Protein AF-A0A6P8NVH5-F1 (afdb_monomer)

Organism: NCBI:txid103933

Secondary structure (DSSP, 8-state):
--GGGSS--S--PPPSS----------------GGGGGG-TT----S--------SSS---------S--HHHHHHHHHHHHHHHHHHHHHHHHHHHHHHHHHHHHHHS----------------------TTS------------

Structure (mmCIF, N/CA/C/O backbone):
data_AF-A0A6P8NVH5-F1
#
_entry.id   AF-A0A6P8NVH5-F1
#
loop_
_atom_site.group_PDB
_atom_site.id
_atom_site.type_symbol
_atom_site.label_atom_id
_atom_site.label_alt_id
_atom_site.label_comp_id
_atom_site.label_asym_id
_atom_site.label_entity_id
_atom_site.label_seq_id
_atom_site.pdbx_PDB_ins_code
_atom_site.Cartn_x
_atom_site.Cartn_y
_atom_site.Cartn_z
_atom_site.occupancy
_atom_site.B_iso_or_equiv
_atom_site.auth_seq_id
_atom_site.auth_comp_id
_atom_site.auth_asym_id
_atom_site.auth_atom_id
_atom_site.pdbx_PDB_model_num
ATOM 1 N N . MET A 1 1 ? 25.755 -37.475 -17.427 1.00 49.75 1 MET A N 1
ATOM 2 C CA . MET A 1 1 ? 24.887 -36.284 -17.330 1.00 49.75 1 MET A CA 1
ATOM 3 C C . MET A 1 1 ? 25.050 -35.513 -18.628 1.00 49.75 1 MET A C 1
ATOM 5 O O . MET A 1 1 ? 26.090 -34.905 -18.844 1.00 49.75 1 MET A O 1
ATOM 9 N N . ASP A 1 2 ? 24.098 -35.697 -19.538 1.00 48.78 2 ASP A N 1
ATOM 10 C CA . ASP A 1 2 ? 24.118 -35.182 -20.909 1.00 48.78 2 ASP A CA 1
ATOM 11 C C . ASP A 1 2 ? 23.729 -33.691 -20.927 1.00 48.78 2 ASP A C 1
ATOM 13 O O . ASP A 1 2 ? 22.686 -33.310 -20.395 1.00 48.78 2 ASP A O 1
ATOM 17 N N . LYS A 1 3 ? 24.595 -32.844 -21.499 1.00 62.12 3 LYS A N 1
ATOM 18 C CA . LYS A 1 3 ? 24.476 -31.371 -21.515 1.00 62.12 3 LYS A CA 1
ATOM 19 C C . LYS A 1 3 ? 23.389 -30.852 -22.465 1.00 62.12 3 LYS A C 1
ATOM 21 O O . LYS A 1 3 ? 23.142 -29.652 -22.495 1.00 62.12 3 LYS A O 1
ATOM 26 N N . THR A 1 4 ? 22.760 -31.721 -23.251 1.00 64.38 4 THR A N 1
ATOM 27 C CA . THR A 1 4 ? 21.780 -31.328 -24.277 1.00 64.38 4 THR A CA 1
ATOM 28 C C . THR A 1 4 ? 20.356 -31.137 -23.743 1.00 64.38 4 THR A C 1
ATOM 30 O O . THR A 1 4 ? 19.544 -30.494 -24.400 1.00 64.38 4 THR A O 1
ATOM 33 N N . ASN A 1 5 ? 20.057 -31.605 -22.525 1.00 58.84 5 ASN A N 1
ATOM 34 C CA . ASN A 1 5 ? 18.706 -31.576 -21.944 1.00 58.84 5 ASN A CA 1
ATOM 35 C C . ASN A 1 5 ? 18.484 -30.474 -20.887 1.00 58.84 5 ASN A C 1
ATOM 37 O O . ASN A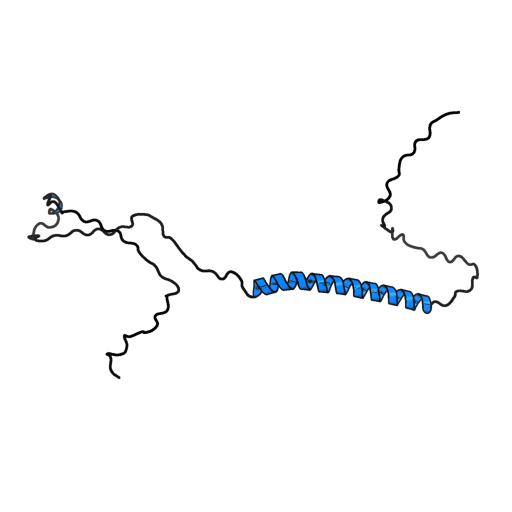 1 5 ? 17.448 -30.451 -20.230 1.00 58.84 5 ASN A O 1
ATOM 41 N N . THR A 1 6 ? 19.432 -29.549 -20.694 1.00 62.00 6 THR A N 1
ATOM 42 C CA . THR A 1 6 ? 19.354 -28.524 -19.631 1.00 62.00 6 THR A CA 1
ATOM 43 C C . THR A 1 6 ? 18.716 -27.198 -20.061 1.00 62.00 6 THR A C 1
ATOM 45 O O . THR A 1 6 ? 18.548 -26.318 -19.223 1.00 62.00 6 THR A O 1
ATOM 48 N N . LEU A 1 7 ? 18.356 -27.029 -21.340 1.00 68.25 7 LEU A N 1
ATOM 49 C CA . LEU A 1 7 ? 17.836 -25.764 -21.896 1.00 68.25 7 LEU A CA 1
ATOM 50 C C . LEU A 1 7 ? 16.321 -25.768 -22.168 1.00 68.25 7 LEU A C 1
ATOM 52 O O . LEU A 1 7 ? 15.783 -24.757 -22.615 1.00 68.25 7 LEU A O 1
ATOM 56 N N . TYR A 1 8 ? 15.618 -26.876 -21.912 1.00 75.50 8 TYR A N 1
ATOM 57 C CA . TYR A 1 8 ? 14.184 -26.979 -22.189 1.00 75.50 8 TYR A CA 1
ATOM 58 C C . TYR A 1 8 ? 13.358 -26.734 -20.921 1.00 75.50 8 TYR A C 1
ATOM 60 O O . TYR A 1 8 ? 13.108 -27.643 -20.131 1.00 75.50 8 TYR A O 1
ATOM 68 N N . CYS A 1 9 ? 12.943 -25.483 -20.716 1.00 78.31 9 CYS A N 1
ATOM 69 C CA . CYS A 1 9 ? 12.001 -25.122 -19.660 1.00 78.31 9 CYS A CA 1
ATOM 70 C C . CYS A 1 9 ? 10.573 -25.140 -20.222 1.00 78.31 9 CYS A C 1
ATOM 72 O O . CYS A 1 9 ? 10.220 -24.302 -21.048 1.00 78.31 9 CYS A O 1
ATOM 74 N N . HIS A 1 10 ? 9.753 -26.097 -19.781 1.00 80.25 10 HIS A N 1
ATOM 75 C CA . HIS A 1 10 ? 8.363 -26.225 -20.235 1.00 80.25 10 HIS A CA 1
ATOM 76 C C . HIS A 1 10 ? 7.456 -25.115 -19.671 1.00 80.25 10 HIS A C 1
ATOM 78 O O . HIS A 1 10 ? 6.519 -24.689 -20.338 1.00 80.25 10 HIS A O 1
ATOM 84 N N . ASN A 1 11 ? 7.744 -24.620 -18.460 1.00 84.88 11 ASN A N 1
ATOM 85 C CA . ASN A 1 11 ? 6.954 -23.589 -17.785 1.00 84.88 11 ASN A CA 1
ATOM 86 C C . ASN A 1 11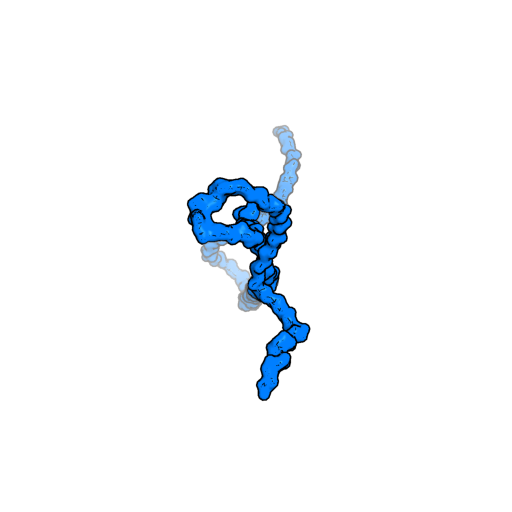 ? 7.857 -22.433 -17.342 1.00 84.88 11 ASN A C 1
ATOM 88 O O . ASN A 1 11 ? 8.345 -22.401 -16.212 1.00 84.88 11 ASN A O 1
ATOM 92 N N . CYS A 1 12 ? 8.060 -21.464 -18.231 1.00 83.94 12 CYS A N 1
ATOM 93 C CA . CYS A 1 12 ? 8.713 -20.210 -17.876 1.00 83.94 12 CYS A CA 1
ATOM 94 C C . CYS A 1 12 ? 7.722 -19.314 -17.123 1.00 83.94 12 CYS A C 1
ATOM 96 O O . CYS A 1 12 ? 6.737 -18.850 -17.697 1.00 83.94 12 CYS A O 1
ATOM 98 N N . TYR A 1 13 ? 7.982 -19.069 -15.840 1.00 87.38 13 TYR A N 1
ATOM 99 C CA . TYR A 1 13 ? 7.229 -18.086 -15.064 1.00 87.38 13 TYR A CA 1
ATOM 100 C C . TYR A 1 13 ? 7.711 -16.667 -15.413 1.00 87.38 13 TYR A C 1
ATOM 102 O O . TYR A 1 13 ? 8.909 -16.488 -15.654 1.00 87.38 13 TYR A O 1
ATOM 110 N N . PRO A 1 14 ? 6.826 -15.655 -15.463 1.00 86.62 14 PRO A N 1
ATOM 111 C CA . PRO A 1 14 ? 7.248 -14.283 -15.708 1.00 86.62 14 PRO A CA 1
ATOM 112 C C . PRO A 1 14 ? 8.152 -13.767 -14.585 1.00 86.62 14 PRO A C 1
ATOM 114 O O . PRO A 1 14 ? 7.970 -14.087 -13.409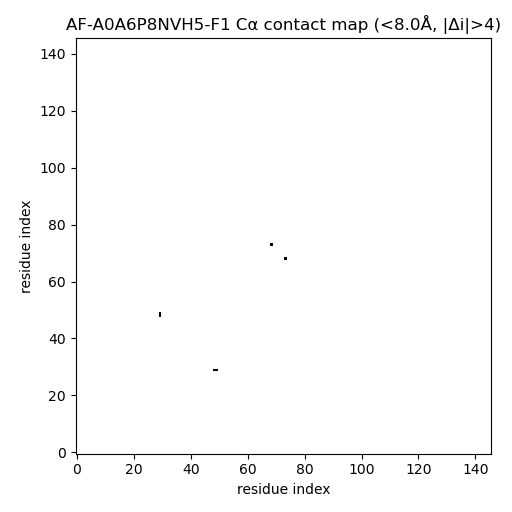 1.00 86.62 14 PRO A O 1
ATOM 117 N N . GLU A 1 15 ? 9.113 -12.928 -14.958 1.00 87.44 15 GLU A N 1
ATOM 118 C CA . GLU A 1 15 ? 9.986 -12.247 -14.009 1.00 87.44 15 GLU A CA 1
ATOM 119 C C . GLU A 1 15 ? 9.215 -11.157 -13.244 1.00 87.44 15 GLU A C 1
ATOM 121 O O . GLU A 1 15 ? 8.426 -10.411 -13.826 1.00 87.44 15 GLU A O 1
ATOM 126 N N . CYS A 1 16 ? 9.455 -11.035 -11.935 1.00 88.56 16 CYS A N 1
ATOM 127 C CA . CYS A 1 16 ? 8.790 -10.035 -11.087 1.00 88.56 16 CYS A CA 1
ATOM 128 C C . CYS A 1 16 ? 9.188 -8.587 -11.423 1.00 88.56 16 CYS A C 1
ATOM 130 O O . CYS A 1 16 ? 8.457 -7.652 -11.103 1.00 88.56 16 CYS A O 1
ATOM 132 N N . SER A 1 17 ? 10.359 -8.390 -12.031 1.00 91.75 17 SER A N 1
ATOM 133 C CA . SER A 1 17 ? 10.869 -7.085 -12.439 1.00 91.75 17 SER A CA 1
ATOM 134 C C . SER A 1 17 ? 11.443 -7.200 -13.839 1.00 91.75 17 SER A C 1
ATOM 136 O O . SER A 1 17 ? 12.516 -7.758 -14.018 1.00 91.75 17 SER A O 1
ATOM 138 N N . HIS A 1 18 ? 10.749 -6.636 -14.822 1.00 91.25 18 HIS A N 1
ATOM 139 C CA . HIS A 1 18 ? 11.178 -6.674 -16.214 1.00 91.25 18 HIS A CA 1
ATOM 140 C C . HIS A 1 18 ? 11.151 -5.272 -16.829 1.00 91.25 18 HIS A C 1
ATOM 142 O O . HIS A 1 18 ? 10.171 -4.536 -16.687 1.00 91.25 18 HIS A O 1
ATOM 148 N N . VAL A 1 19 ? 12.215 -4.913 -17.552 1.00 90.69 19 VAL A N 1
ATOM 149 C CA . VAL A 1 19 ? 12.319 -3.645 -18.284 1.00 90.69 19 VAL A CA 1
ATOM 150 C C . VAL A 1 19 ? 12.206 -3.931 -19.776 1.00 90.69 19 VAL A C 1
ATOM 152 O O . VAL A 1 19 ? 13.062 -4.586 -20.361 1.00 90.69 19 VAL A O 1
ATOM 155 N N . LYS A 1 20 ? 11.140 -3.428 -20.408 1.00 90.38 20 LYS A N 1
ATOM 156 C CA . LYS A 1 20 ? 10.906 -3.591 -21.847 1.00 90.38 20 LYS A CA 1
ATOM 157 C C . LYS A 1 20 ? 11.208 -2.293 -22.590 1.00 90.38 20 LYS A C 1
ATOM 159 O O . LYS A 1 20 ? 10.548 -1.282 -22.359 1.00 90.38 20 LYS A O 1
ATOM 164 N N . TYR A 1 21 ? 12.135 -2.351 -23.541 1.00 90.00 21 TYR A N 1
ATOM 165 C CA . TYR A 1 21 ? 12.411 -1.247 -24.458 1.00 90.00 21 TYR A CA 1
ATOM 166 C C . TYR A 1 21 ? 11.580 -1.409 -25.733 1.00 90.00 21 TYR A C 1
ATOM 168 O O . TYR A 1 21 ? 11.691 -2.411 -26.435 1.00 90.00 21 TYR A O 1
ATOM 176 N N . ASN A 1 22 ? 10.737 -0.423 -26.044 1.00 88.94 22 ASN A N 1
ATOM 177 C CA . ASN A 1 22 ? 10.055 -0.362 -27.336 1.00 88.94 22 ASN A CA 1
ATOM 178 C C . ASN A 1 22 ? 10.926 0.438 -28.307 1.00 88.94 22 ASN A C 1
ATOM 180 O O . ASN A 1 22 ? 11.003 1.662 -28.206 1.00 88.94 22 ASN A O 1
ATOM 184 N N . ALA A 1 23 ? 11.592 -0.257 -29.226 1.00 90.25 23 ALA A N 1
ATOM 185 C CA . ALA A 1 23 ? 12.423 0.370 -30.243 1.00 90.25 23 ALA A CA 1
ATOM 186 C C . ALA A 1 23 ? 11.588 0.748 -31.475 1.00 90.25 23 ALA A C 1
ATOM 188 O O . ALA A 1 23 ? 10.749 -0.026 -31.935 1.00 90.25 23 ALA A O 1
ATOM 189 N N . LYS A 1 24 ? 11.846 1.936 -32.028 1.00 91.19 24 LYS A N 1
ATOM 190 C CA . LYS A 1 24 ? 11.399 2.332 -33.367 1.00 91.19 24 LYS A CA 1
ATOM 191 C C . LYS A 1 24 ? 12.641 2.508 -34.225 1.00 91.19 24 LYS A C 1
ATOM 193 O O . LYS A 1 24 ? 13.579 3.175 -33.802 1.00 91.19 24 LYS A O 1
ATOM 198 N N . MET A 1 25 ? 12.641 1.896 -35.401 1.00 91.06 25 MET A N 1
ATOM 199 C CA . MET A 1 25 ? 13.761 1.939 -36.335 1.00 91.06 25 MET A CA 1
ATOM 200 C C . MET A 1 25 ? 13.372 2.740 -37.571 1.00 91.06 25 MET A C 1
ATOM 202 O O . MET A 1 25 ? 12.284 2.561 -38.117 1.00 91.06 25 MET A O 1
ATOM 206 N N . ALA A 1 26 ? 14.270 3.622 -37.992 1.00 88.88 26 ALA A N 1
ATOM 207 C CA . ALA A 1 26 ? 14.187 4.347 -39.246 1.00 88.88 26 ALA A CA 1
ATOM 208 C C . ALA A 1 26 ? 15.500 4.127 -39.996 1.00 88.88 26 ALA A C 1
ATOM 210 O O . ALA A 1 26 ? 16.570 4.152 -39.389 1.00 88.88 26 ALA A O 1
ATOM 211 N N . MET A 1 27 ? 15.404 3.883 -41.300 1.00 89.44 27 MET A N 1
ATOM 212 C CA . MET A 1 27 ? 16.557 3.640 -42.158 1.00 89.44 27 MET A CA 1
ATOM 213 C C . MET A 1 27 ? 16.546 4.657 -43.292 1.00 89.44 27 MET A C 1
ATOM 215 O O . MET A 1 27 ? 15.508 4.877 -43.917 1.00 89.44 27 MET A O 1
ATOM 219 N N . SER A 1 28 ? 17.696 5.262 -43.560 1.00 84.38 28 SER A N 1
ATOM 220 C CA . SER A 1 28 ? 17.898 6.168 -44.688 1.00 84.38 28 SER A CA 1
ATOM 221 C C . SER A 1 28 ? 19.167 5.787 -45.439 1.00 84.38 28 SER A C 1
ATOM 223 O O . SER A 1 28 ? 20.107 5.246 -44.854 1.00 84.38 28 SER A O 1
ATOM 225 N N . GLY A 1 29 ? 19.189 6.063 -46.744 1.00 80.81 29 GLY A N 1
ATOM 226 C CA . GLY A 1 29 ? 20.402 5.929 -47.544 1.00 80.81 29 GLY A CA 1
ATOM 227 C C . GLY A 1 29 ? 21.459 6.905 -47.039 1.00 80.81 29 GLY A C 1
ATOM 228 O O . GLY A 1 29 ? 21.160 8.077 -46.814 1.00 80.81 29 GLY A O 1
ATOM 229 N N . LEU A 1 30 ? 22.676 6.416 -46.819 1.00 71.81 30 LEU A N 1
ATOM 230 C CA . LEU A 1 30 ? 23.786 7.257 -46.396 1.00 71.81 30 LEU A CA 1
ATOM 231 C C . LEU A 1 30 ? 24.380 7.925 -47.640 1.00 71.81 30 LEU A C 1
ATOM 233 O O . LEU A 1 30 ? 25.039 7.271 -48.448 1.00 71.81 30 LEU A O 1
ATOM 237 N N . GLU A 1 31 ? 24.103 9.213 -47.822 1.00 68.50 31 GLU A N 1
ATOM 238 C CA . GLU A 1 31 ? 24.713 9.996 -48.893 1.00 68.50 31 GLU A CA 1
ATOM 239 C C . GLU A 1 31 ? 26.153 10.336 -48.493 1.00 68.50 31 GLU A C 1
ATOM 241 O O . GLU A 1 31 ? 26.406 10.929 -47.442 1.00 68.50 31 GLU A O 1
ATOM 246 N N . SER A 1 32 ? 27.112 9.889 -49.301 1.00 63.66 32 SER A N 1
ATOM 247 C CA . SER A 1 32 ? 28.542 10.026 -49.029 1.00 63.66 32 SER A CA 1
ATOM 248 C C . SER A 1 32 ? 29.010 11.465 -49.260 1.00 63.66 32 SER A C 1
ATOM 250 O O . SER A 1 32 ? 29.676 11.757 -50.250 1.00 63.66 32 SER A O 1
ATOM 252 N N . ASN A 1 33 ? 28.691 12.371 -48.339 1.00 59.47 33 ASN A N 1
ATOM 253 C CA . ASN A 1 33 ? 29.281 13.704 -48.323 1.00 59.47 33 ASN A CA 1
ATOM 254 C C . ASN A 1 33 ? 30.701 13.609 -47.743 1.00 59.47 33 ASN A C 1
ATOM 256 O O . ASN A 1 33 ? 30.892 13.249 -46.581 1.00 59.47 33 ASN A O 1
ATOM 260 N N . GLN A 1 34 ? 31.701 13.916 -48.577 1.00 55.06 34 GLN A N 1
ATOM 261 C CA . GLN A 1 34 ? 33.149 13.749 -48.349 1.00 55.06 34 GLN A CA 1
ATOM 262 C C . GLN A 1 34 ? 33.715 14.412 -47.075 1.00 55.06 34 GLN A C 1
ATOM 264 O O . GLN A 1 34 ? 34.877 14.199 -46.746 1.00 55.06 34 GLN A O 1
ATOM 269 N N . HIS A 1 35 ? 32.919 15.178 -46.328 1.00 55.09 35 HIS A N 1
ATOM 270 C CA . HIS A 1 35 ? 33.361 15.940 -45.158 1.00 55.09 35 HIS A CA 1
ATOM 271 C C . HIS A 1 35 ? 33.437 15.136 -43.848 1.00 55.09 35 HIS A C 1
ATOM 273 O O . HIS A 1 35 ? 33.983 15.634 -42.871 1.00 55.09 35 HIS A O 1
ATOM 279 N N . VAL A 1 36 ? 32.923 13.900 -43.795 1.00 55.97 36 VAL A N 1
ATOM 280 C CA . VAL A 1 36 ? 33.027 13.041 -42.590 1.00 55.97 36 VAL A CA 1
ATOM 281 C C . VAL A 1 36 ? 34.336 12.227 -42.577 1.00 55.97 36 VAL A C 1
ATOM 283 O O . VAL A 1 36 ? 34.758 11.729 -41.537 1.00 55.97 36 VAL A O 1
ATOM 286 N N . ALA A 1 37 ? 35.017 12.123 -43.724 1.00 54.66 37 ALA A N 1
ATOM 287 C CA . ALA A 1 37 ? 36.202 11.283 -43.915 1.00 54.66 37 ALA A CA 1
ATOM 288 C C . ALA A 1 37 ? 37.539 11.949 -43.527 1.00 54.66 37 ALA A C 1
ATOM 290 O O . ALA A 1 37 ? 38.568 11.281 -43.536 1.00 54.66 37 ALA A O 1
ATOM 291 N N . GLU A 1 38 ? 37.556 13.232 -43.146 1.00 55.25 38 GLU A N 1
ATOM 292 C CA . GLU A 1 38 ? 38.800 13.933 -42.768 1.00 55.25 38 GLU A CA 1
ATOM 293 C C . GLU A 1 38 ? 39.424 13.410 -41.457 1.00 55.25 38 GLU A C 1
ATOM 295 O O . GLU A 1 38 ? 40.592 13.660 -41.178 1.00 55.25 38 GLU A O 1
ATOM 300 N N . VAL A 1 39 ? 38.668 12.639 -40.663 1.00 57.41 39 VAL A N 1
ATOM 301 C CA . VAL A 1 39 ? 39.133 12.030 -39.403 1.00 57.41 39 VAL A CA 1
ATOM 302 C C . VAL A 1 39 ? 39.837 10.677 -39.620 1.00 57.41 39 VAL A C 1
ATOM 304 O O . VAL A 1 39 ? 40.576 10.231 -38.745 1.00 57.41 39 VAL A O 1
ATOM 307 N N . LEU A 1 40 ? 39.660 10.024 -40.776 1.00 60.75 40 LEU A N 1
ATOM 308 C CA . LEU A 1 40 ? 40.270 8.723 -41.094 1.00 60.75 40 LEU A CA 1
ATOM 309 C C . LEU A 1 40 ? 40.959 8.779 -42.465 1.00 60.75 40 LEU A C 1
ATOM 311 O O . LEU A 1 40 ? 40.495 8.199 -43.440 1.00 60.75 40 LEU A O 1
ATOM 315 N N . THR A 1 41 ? 42.076 9.498 -42.539 1.00 58.12 41 THR A N 1
ATOM 316 C CA . THR A 1 41 ? 42.795 9.817 -43.784 1.00 58.12 41 THR A CA 1
ATOM 317 C C . THR A 1 41 ? 43.514 8.642 -44.464 1.00 58.12 41 THR A C 1
ATOM 319 O O . THR A 1 41 ? 44.084 8.850 -45.531 1.00 58.12 41 THR A O 1
ATOM 322 N N . ASP A 1 42 ? 43.476 7.422 -43.912 1.00 56.00 42 ASP A N 1
ATOM 323 C CA . ASP A 1 42 ? 44.277 6.283 -44.406 1.00 56.00 42 ASP A CA 1
ATOM 324 C C . ASP A 1 42 ? 43.516 4.939 -44.481 1.00 56.00 42 ASP A C 1
ATOM 326 O O . ASP A 1 42 ? 44.098 3.872 -44.303 1.00 56.00 42 ASP A O 1
ATOM 330 N N . VAL A 1 43 ? 42.193 4.948 -44.712 1.00 60.12 43 VAL A N 1
ATOM 331 C CA . VAL A 1 43 ? 41.418 3.700 -44.904 1.00 60.12 43 VAL A CA 1
ATOM 332 C C . VAL A 1 43 ? 40.381 3.839 -46.024 1.00 60.12 43 VAL A C 1
ATOM 334 O O . VAL A 1 43 ? 39.527 4.723 -45.995 1.00 60.12 43 VAL A O 1
ATOM 337 N N . GLU A 1 44 ? 40.409 2.926 -47.002 1.00 57.22 44 GLU A N 1
ATOM 338 C CA . GLU A 1 44 ? 39.398 2.826 -48.064 1.00 57.22 44 GLU A CA 1
ATOM 339 C C . GLU A 1 44 ? 38.080 2.268 -47.489 1.00 57.22 44 GLU A C 1
ATOM 341 O O . GLU A 1 44 ? 37.895 1.058 -47.349 1.00 57.22 44 GLU A O 1
ATOM 346 N N . ILE A 1 45 ? 37.148 3.151 -47.121 1.00 62.72 45 ILE A N 1
ATOM 347 C CA . ILE A 1 45 ? 35.870 2.746 -46.517 1.00 62.72 45 ILE A CA 1
ATOM 348 C C . ILE A 1 45 ? 34.865 2.344 -47.608 1.00 62.72 45 ILE A C 1
ATOM 350 O O . ILE A 1 45 ? 34.133 3.169 -48.153 1.00 62.72 45 ILE A O 1
ATOM 354 N N . LYS A 1 46 ? 34.805 1.043 -47.914 1.00 64.06 46 LYS A N 1
ATOM 355 C CA . LYS A 1 46 ? 33.740 0.407 -48.713 1.00 64.06 46 LYS A CA 1
ATOM 356 C C . LYS A 1 46 ? 32.742 -0.293 -47.777 1.00 64.06 46 LYS A C 1
ATOM 358 O O . LYS A 1 46 ? 33.157 -1.007 -46.872 1.00 64.06 46 LYS A O 1
ATOM 363 N N . ASN A 1 47 ? 31.435 -0.120 -48.018 1.00 68.31 47 ASN A N 1
ATOM 364 C CA . ASN A 1 47 ? 30.312 -0.671 -47.227 1.00 68.31 47 ASN A CA 1
ATOM 365 C C . ASN A 1 47 ? 30.142 -0.089 -45.805 1.00 68.31 47 ASN A C 1
ATOM 367 O O . ASN A 1 47 ? 30.133 -0.822 -44.818 1.00 68.31 47 ASN A O 1
ATOM 371 N N . GLN A 1 48 ? 29.968 1.230 -45.696 1.00 71.38 48 GLN A N 1
ATOM 372 C CA . GLN A 1 48 ? 29.660 1.889 -44.419 1.00 71.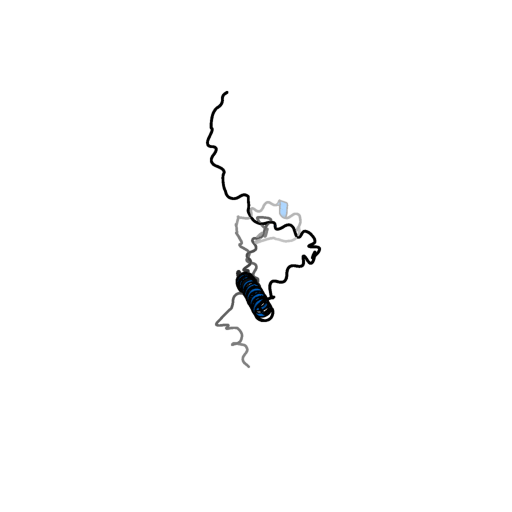38 48 GLN A CA 1
ATOM 373 C C . GLN A 1 48 ? 28.167 1.833 -44.060 1.00 71.38 48 GLN A C 1
ATOM 375 O O . GLN A 1 48 ? 27.299 2.048 -44.906 1.00 71.38 48 GLN A O 1
ATOM 380 N N . SER A 1 49 ? 27.874 1.613 -42.777 1.00 77.12 49 SER A N 1
ATOM 381 C CA . SER A 1 49 ? 26.537 1.751 -42.191 1.00 77.12 49 SER A CA 1
ATOM 382 C C . SER A 1 49 ? 26.634 2.525 -40.881 1.00 77.12 49 SER A C 1
ATOM 384 O O . SER A 1 49 ? 27.435 2.165 -40.018 1.00 77.12 49 SER A O 1
ATOM 386 N N . LEU A 1 50 ? 25.809 3.557 -40.716 1.00 80.25 50 LEU A N 1
ATOM 387 C CA . LEU A 1 50 ? 25.742 4.348 -39.491 1.00 80.25 50 LEU A CA 1
ATOM 388 C C . LEU A 1 50 ? 24.502 3.948 -38.686 1.00 80.25 50 LEU A C 1
ATOM 390 O O . LEU A 1 50 ? 23.385 3.994 -39.198 1.00 80.25 50 LEU A O 1
ATOM 394 N N . LEU A 1 51 ? 24.708 3.558 -37.425 1.00 88.12 51 LEU A N 1
ATOM 395 C CA . LEU A 1 51 ? 23.645 3.219 -36.481 1.00 88.12 51 LEU A CA 1
ATOM 396 C C . LEU A 1 51 ? 23.694 4.180 -35.293 1.00 88.12 51 LEU A C 1
ATOM 398 O O . LEU A 1 51 ? 24.646 4.161 -34.516 1.00 88.12 51 LEU A O 1
ATOM 402 N N . THR A 1 52 ? 22.635 4.966 -35.122 1.00 87.56 52 THR A N 1
ATOM 403 C CA . THR A 1 52 ? 22.480 5.863 -33.971 1.00 87.56 52 THR A CA 1
ATOM 404 C C . THR A 1 52 ? 21.362 5.351 -33.074 1.00 87.56 52 THR A C 1
ATOM 406 O O . THR A 1 52 ? 20.204 5.305 -33.483 1.00 87.56 52 THR A O 1
ATOM 409 N N . ILE A 1 53 ? 21.701 4.985 -31.836 1.00 91.38 53 ILE A N 1
ATOM 410 C CA . ILE A 1 53 ? 20.740 4.552 -30.816 1.00 91.38 53 ILE A CA 1
ATOM 411 C C . ILE A 1 53 ? 20.557 5.701 -29.828 1.00 91.38 53 ILE A C 1
ATOM 413 O O . ILE A 1 53 ? 21.516 6.132 -29.192 1.00 91.38 53 ILE A O 1
ATOM 417 N N . TYR A 1 54 ? 19.328 6.193 -29.691 1.00 90.75 54 TYR A N 1
ATOM 418 C CA . TYR A 1 54 ? 19.001 7.266 -28.757 1.00 90.75 54 TYR A CA 1
ATOM 419 C C . TYR A 1 54 ? 17.607 7.076 -28.153 1.00 90.75 54 TYR A C 1
ATOM 421 O O . TYR A 1 54 ? 16.740 6.409 -28.723 1.00 90.75 54 TYR A O 1
ATOM 429 N N . PHE A 1 55 ? 17.377 7.676 -26.985 1.00 91.25 55 PHE A N 1
ATOM 430 C CA . PHE A 1 55 ? 16.054 7.713 -26.368 1.00 91.25 55 PHE A CA 1
ATOM 431 C C . PHE A 1 55 ? 15.247 8.870 -26.954 1.00 91.25 55 PHE A C 1
ATOM 433 O O . PHE A 1 55 ? 15.646 10.025 -26.845 1.00 91.25 55 PHE A O 1
ATOM 440 N N . ASN A 1 56 ? 14.098 8.567 -27.562 1.0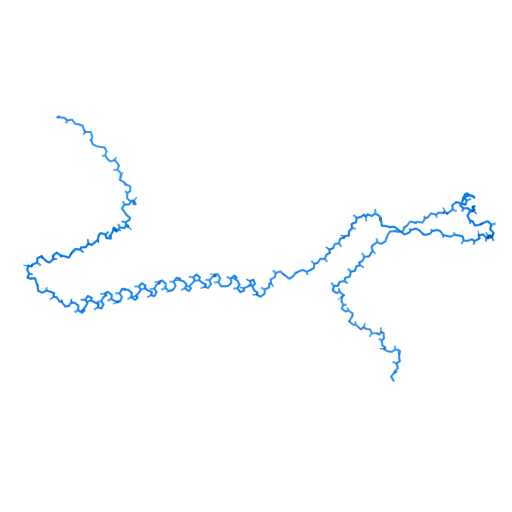0 87.00 56 ASN A N 1
ATOM 441 C CA . ASN A 1 56 ? 13.246 9.591 -28.172 1.00 87.00 56 ASN A CA 1
ATOM 442 C C . ASN A 1 56 ? 12.632 10.554 -27.142 1.00 87.00 56 ASN A C 1
ATOM 444 O O . ASN A 1 56 ? 12.375 11.705 -27.464 1.00 87.00 56 ASN A O 1
ATOM 448 N N . ASN A 1 57 ? 12.355 10.075 -25.926 1.00 85.88 57 ASN A N 1
ATOM 449 C CA . ASN A 1 57 ? 11.762 10.870 -24.855 1.00 85.88 57 ASN A CA 1
ATOM 450 C C . ASN A 1 57 ? 12.463 10.590 -23.526 1.00 85.88 57 ASN A C 1
ATOM 452 O O . ASN A 1 57 ? 12.814 9.448 -23.225 1.00 85.88 57 ASN A O 1
ATOM 456 N N . PHE A 1 58 ? 12.589 11.634 -22.709 1.00 80.69 58 PHE A N 1
ATOM 457 C CA . PHE A 1 58 ? 13.081 11.543 -21.340 1.00 80.69 58 PHE A CA 1
ATOM 458 C C . PHE A 1 58 ? 11.922 11.153 -20.417 1.00 80.69 58 PHE A C 1
ATOM 460 O O . PHE A 1 58 ? 11.115 11.987 -20.019 1.00 80.69 58 PHE A O 1
ATOM 467 N N . GLY A 1 59 ? 11.797 9.861 -20.123 1.00 81.69 59 GLY A N 1
ATOM 468 C CA . GLY A 1 59 ? 10.763 9.338 -19.233 1.00 81.69 59 GLY A CA 1
ATOM 469 C C . GLY A 1 59 ? 10.534 7.845 -19.440 1.00 81.69 59 GLY A C 1
ATOM 470 O O . GLY A 1 59 ? 10.609 7.343 -20.558 1.00 81.69 59 GLY A O 1
ATOM 471 N N . THR A 1 60 ? 10.257 7.127 -18.354 1.00 85.88 60 THR A N 1
ATOM 472 C CA . THR A 1 60 ? 9.978 5.685 -18.373 1.00 85.88 60 THR A CA 1
ATOM 473 C C . THR A 1 60 ? 8.649 5.405 -17.688 1.00 85.88 60 THR A C 1
ATOM 475 O O . THR A 1 60 ? 8.360 5.952 -16.625 1.00 85.88 60 THR A O 1
ATOM 478 N N . ILE A 1 61 ? 7.840 4.535 -18.289 1.00 88.00 61 ILE A N 1
ATOM 479 C CA . ILE A 1 61 ? 6.585 4.074 -17.695 1.00 88.00 61 ILE A CA 1
ATOM 480 C C . ILE A 1 61 ? 6.927 2.947 -16.720 1.00 88.00 61 ILE A C 1
ATOM 482 O O . ILE A 1 61 ? 7.489 1.928 -17.120 1.00 88.00 61 ILE A O 1
ATOM 486 N N . LYS A 1 62 ? 6.585 3.120 -15.440 1.00 90.56 62 LYS A N 1
ATOM 487 C CA . LYS A 1 62 ? 6.751 2.091 -14.408 1.00 90.56 62 LYS A CA 1
ATOM 488 C C . LYS A 1 62 ? 5.388 1.518 -14.039 1.00 90.56 62 LYS A C 1
ATOM 490 O O . LYS A 1 62 ? 4.562 2.220 -13.466 1.00 90.56 62 LYS A O 1
ATOM 495 N N . LEU A 1 63 ? 5.177 0.241 -14.342 1.00 89.31 63 LEU A N 1
ATOM 496 C CA . LEU A 1 63 ? 4.003 -0.511 -13.905 1.00 89.31 63 LEU A CA 1
ATOM 497 C C . LEU A 1 63 ? 4.395 -1.352 -12.689 1.00 89.31 63 LEU A C 1
ATOM 499 O O . LEU A 1 63 ? 5.384 -2.081 -12.736 1.00 89.31 63 LEU A O 1
ATOM 503 N N . LYS A 1 64 ? 3.643 -1.226 -11.596 1.00 91.31 64 LYS A N 1
ATOM 504 C CA . LYS A 1 64 ? 3.840 -2.001 -10.369 1.00 91.31 64 LYS A CA 1
ATOM 505 C C . LYS A 1 64 ? 2.508 -2.618 -9.966 1.00 91.31 64 LYS A C 1
ATOM 507 O O . LYS A 1 64 ? 1.497 -1.923 -9.941 1.00 91.31 64 LYS A O 1
ATOM 512 N N . GLN A 1 65 ? 2.523 -3.910 -9.663 1.00 89.75 65 GLN A N 1
ATOM 513 C CA . GLN A 1 65 ? 1.374 -4.611 -9.109 1.00 89.75 65 GLN A CA 1
ATOM 514 C C . GLN A 1 65 ? 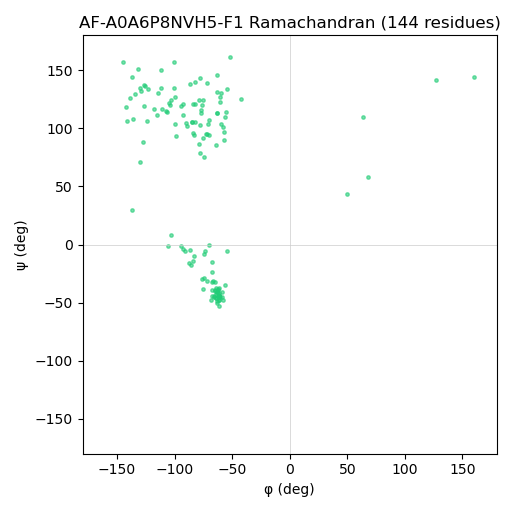1.506 -4.629 -7.588 1.00 89.75 65 GLN A C 1
ATOM 516 O O . GLN A 1 65 ? 2.482 -5.156 -7.054 1.00 89.75 65 GLN A O 1
ATOM 521 N N . ASP A 1 66 ? 0.535 -4.035 -6.904 1.00 88.62 66 ASP A N 1
ATOM 522 C CA . ASP A 1 66 ? 0.456 -4.021 -5.447 1.00 88.62 66 ASP A CA 1
ATOM 523 C C . ASP A 1 66 ? -0.742 -4.855 -4.969 1.00 88.62 66 ASP A C 1
ATOM 525 O O . ASP A 1 66 ? -1.746 -5.004 -5.667 1.00 88.62 66 ASP A O 1
ATOM 529 N N . VAL A 1 67 ? -0.609 -5.444 -3.779 1.00 90.88 67 VAL A N 1
ATOM 530 C CA . VAL A 1 67 ? -1.674 -6.225 -3.137 1.00 90.88 67 VAL A CA 1
ATOM 531 C C . VAL A 1 67 ? -2.717 -5.260 -2.573 1.00 90.88 67 VAL A C 1
ATOM 533 O O . VAL A 1 67 ? -2.355 -4.390 -1.786 1.00 90.88 67 VAL A O 1
ATOM 536 N N . ILE A 1 68 ? -3.983 -5.427 -2.974 1.00 87.62 68 ILE A N 1
ATOM 537 C CA . ILE A 1 68 ? -5.094 -4.518 -2.627 1.00 87.62 68 ILE A CA 1
ATOM 538 C C . ILE A 1 68 ? -5.557 -4.698 -1.177 1.00 87.62 68 ILE A C 1
ATOM 540 O O . ILE A 1 68 ? -5.875 -3.712 -0.530 1.00 87.62 68 ILE A O 1
ATOM 544 N N . TYR A 1 69 ? -5.590 -5.941 -0.685 1.00 88.75 69 TYR A N 1
ATOM 545 C CA . TYR A 1 69 ? -6.008 -6.265 0.678 1.00 88.75 69 TYR A CA 1
ATOM 546 C C . TYR A 1 69 ? -4.950 -7.097 1.373 1.00 88.75 69 TYR A C 1
ATOM 548 O O . TYR A 1 69 ? -4.625 -8.212 0.951 1.00 88.75 69 TYR A O 1
ATOM 556 N N . ARG A 1 70 ? -4.424 -6.565 2.466 1.00 91.81 70 ARG A N 1
ATOM 557 C CA . ARG A 1 70 ? -3.509 -7.284 3.344 1.00 91.81 70 ARG A CA 1
ATOM 558 C C . ARG A 1 70 ? -4.241 -7.795 4.572 1.00 91.81 70 ARG A C 1
ATOM 560 O O . ARG A 1 70 ? -5.269 -7.272 4.985 1.00 91.81 70 ARG A O 1
ATOM 567 N N . TRP A 1 71 ? -3.681 -8.828 5.192 1.00 93.94 71 TRP A N 1
ATOM 568 C CA . TRP A 1 71 ? -4.270 -9.452 6.378 1.00 93.94 71 TRP A CA 1
ATOM 569 C C . TRP A 1 71 ? -4.507 -8.446 7.516 1.00 93.94 71 TRP A C 1
ATOM 571 O O . TRP A 1 71 ? -5.507 -8.543 8.218 1.00 93.94 71 TRP A O 1
ATOM 581 N N . TYR A 1 72 ? -3.624 -7.455 7.669 1.00 93.06 72 TYR A N 1
ATOM 582 C CA . TYR A 1 72 ? -3.743 -6.445 8.719 1.00 93.06 72 TYR A CA 1
ATOM 583 C C 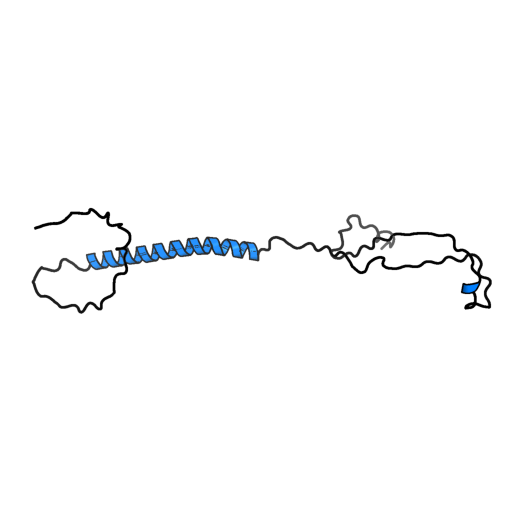. TYR A 1 72 ? -4.850 -5.420 8.433 1.00 93.06 72 TYR A C 1
ATOM 585 O O . TYR A 1 72 ? -5.435 -4.899 9.375 1.00 93.06 72 TYR A O 1
ATOM 593 N N . GLU A 1 73 ? -5.169 -5.150 7.162 1.00 93.81 73 GLU A N 1
ATOM 594 C CA . GLU A 1 73 ? -6.299 -4.287 6.784 1.00 93.81 73 GLU A CA 1
ATOM 595 C C . GLU A 1 73 ? -7.613 -4.967 7.164 1.00 93.81 73 GLU A C 1
ATOM 597 O O . GLU A 1 73 ? -8.451 -4.367 7.830 1.00 93.81 73 GLU A O 1
ATOM 602 N N . ILE A 1 74 ? -7.724 -6.265 6.870 1.00 94.88 74 ILE A N 1
ATOM 603 C CA . ILE A 1 74 ? -8.886 -7.082 7.239 1.00 94.88 74 ILE A CA 1
ATOM 604 C C . ILE A 1 74 ? -9.040 -7.148 8.766 1.00 94.88 74 ILE A C 1
ATOM 606 O O . ILE A 1 74 ? -10.138 -6.980 9.294 1.00 94.88 74 ILE A O 1
ATOM 610 N N . MET A 1 75 ? -7.940 -7.364 9.498 1.00 95.81 75 MET A N 1
ATOM 611 C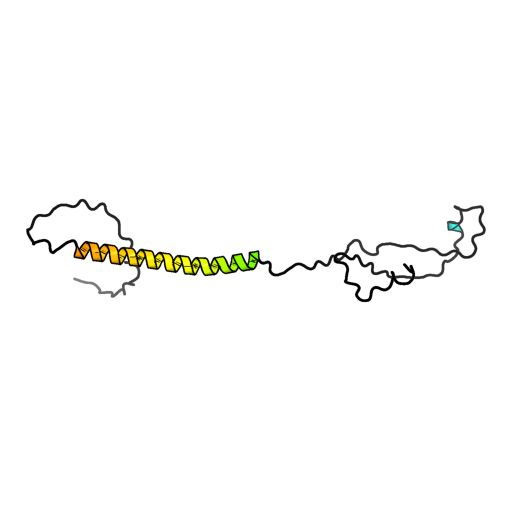 CA . MET A 1 75 ? -7.970 -7.367 10.965 1.00 95.81 75 MET A CA 1
ATOM 612 C C . MET A 1 75 ? -8.345 -5.997 11.538 1.00 95.81 75 MET A C 1
ATOM 614 O O . MET A 1 75 ? -9.085 -5.932 12.519 1.00 95.81 75 MET A O 1
ATOM 618 N N . GLY A 1 76 ? -7.873 -4.911 10.921 1.00 94.88 76 GLY A N 1
ATOM 619 C CA . GLY A 1 76 ? -8.214 -3.548 11.314 1.00 94.88 76 GLY A CA 1
ATOM 620 C C . GLY A 1 76 ? -9.711 -3.280 11.188 1.00 94.88 76 GLY A C 1
ATOM 621 O O . GLY A 1 76 ? -10.352 -2.909 12.172 1.00 94.88 76 GLY A O 1
ATOM 622 N N . GLU A 1 77 ? -10.290 -3.550 10.019 1.00 94.94 77 GLU A N 1
ATOM 623 C CA . GLU A 1 77 ? -11.725 -3.364 9.771 1.00 94.94 77 GLU A CA 1
ATOM 624 C C . GLU A 1 77 ? -12.591 -4.243 10.690 1.00 94.94 77 GLU A C 1
ATOM 626 O O . GLU A 1 77 ? -13.553 -3.759 11.294 1.00 94.94 77 GLU A O 1
ATOM 631 N N . ALA A 1 78 ? -12.211 -5.512 10.881 1.00 96.19 78 ALA A N 1
ATOM 632 C CA . ALA A 1 78 ? -12.914 -6.426 11.780 1.00 96.19 78 ALA A CA 1
ATOM 633 C C . ALA A 1 78 ? -12.870 -5.952 13.242 1.00 96.19 78 ALA A C 1
ATOM 635 O O . ALA A 1 78 ? -13.879 -6.008 13.946 1.00 96.19 78 ALA A O 1
ATOM 636 N N . SER A 1 79 ? -11.721 -5.447 13.703 1.00 95.62 79 SER A N 1
ATOM 637 C CA . SER A 1 79 ? -11.562 -4.953 15.075 1.00 95.62 79 SER A CA 1
ATOM 638 C C . SER A 1 79 ? -12.420 -3.722 15.370 1.00 95.62 79 SER A C 1
ATOM 640 O O . SER A 1 79 ? -12.927 -3.596 16.483 1.00 95.62 79 SER A O 1
ATOM 642 N N . GLY A 1 80 ? -12.657 -2.860 14.374 1.00 95.19 80 GLY A N 1
ATOM 643 C CA . GLY A 1 80 ? -13.541 -1.705 14.518 1.00 95.19 80 GLY A CA 1
ATOM 644 C C . GLY A 1 80 ? -14.982 -2.123 14.810 1.00 95.19 80 GLY A C 1
ATOM 645 O O . GLY A 1 80 ? -15.578 -1.679 15.790 1.00 95.19 80 GLY A O 1
ATOM 646 N N . ILE A 1 81 ? -15.523 -3.035 14.002 1.00 96.81 81 ILE A N 1
ATOM 647 C CA . ILE A 1 81 ? -16.904 -3.512 14.149 1.00 96.81 81 ILE A CA 1
ATOM 648 C C . ILE A 1 81 ? -17.056 -4.345 15.430 1.00 96.81 81 ILE A C 1
ATOM 650 O O . ILE A 1 81 ? -17.958 -4.094 16.230 1.00 96.81 81 ILE A O 1
ATOM 654 N N . CYS A 1 82 ? -16.148 -5.295 15.671 1.00 96.62 82 CYS A N 1
ATOM 655 C CA . CYS A 1 82 ? -16.160 -6.122 16.880 1.00 96.62 82 CYS A CA 1
ATOM 656 C C . CYS A 1 82 ? -15.997 -5.286 18.157 1.00 96.62 82 CYS A C 1
ATOM 658 O O . CYS A 1 82 ? -16.654 -5.569 19.157 1.00 96.62 82 CYS A O 1
ATOM 660 N N . GLY A 1 83 ? -15.169 -4.240 18.127 1.00 96.25 83 GLY A N 1
ATOM 661 C CA . GLY A 1 83 ? -14.970 -3.339 19.260 1.00 96.25 83 GLY A CA 1
ATOM 662 C C . GLY A 1 83 ? -16.247 -2.603 19.664 1.00 96.25 83 GLY A C 1
ATOM 663 O O . GLY A 1 83 ? -16.528 -2.485 20.854 1.00 96.25 83 GLY A O 1
ATOM 664 N N . ILE A 1 84 ? -17.065 -2.178 18.694 1.00 96.94 84 ILE A N 1
ATOM 665 C CA . ILE A 1 84 ? -18.356 -1.526 18.966 1.00 96.94 84 ILE A CA 1
ATOM 666 C C . ILE A 1 84 ? -19.330 -2.505 19.630 1.00 96.94 84 ILE A C 1
ATOM 668 O O . ILE A 1 84 ? -19.952 -2.159 20.634 1.00 96.94 84 ILE A O 1
ATOM 672 N N . PHE A 1 85 ? -19.433 -3.736 19.117 1.00 96.88 85 PHE A N 1
ATOM 673 C CA . PHE A 1 85 ? -20.295 -4.760 19.716 1.00 96.88 85 PHE A CA 1
ATOM 674 C C . PHE A 1 85 ? -19.875 -5.092 21.150 1.00 96.88 85 PHE A C 1
ATOM 676 O O . PHE A 1 85 ? -20.714 -5.082 22.048 1.00 96.88 85 PHE A O 1
ATOM 683 N N . VAL A 1 86 ? -18.579 -5.318 21.383 1.00 97.06 86 VAL A N 1
ATOM 684 C CA . VAL A 1 86 ? -18.047 -5.601 22.724 1.00 97.06 86 VAL A CA 1
ATOM 685 C C . VAL A 1 86 ? -18.251 -4.411 23.663 1.00 97.06 86 VAL A C 1
ATOM 687 O O . VAL A 1 86 ? -18.641 -4.606 24.812 1.00 97.06 86 VAL A O 1
ATOM 690 N N . GLY A 1 87 ? -18.044 -3.182 23.183 1.00 96.06 87 GLY A N 1
ATOM 691 C CA . GLY A 1 87 ? -18.271 -1.964 23.961 1.00 96.06 87 GLY A CA 1
ATOM 692 C C . GLY A 1 87 ? -19.728 -1.808 24.396 1.00 96.06 87 GLY A C 1
ATOM 693 O O . GLY A 1 87 ? -19.992 -1.594 25.578 1.00 96.06 87 GLY A O 1
ATOM 694 N N . PHE A 1 88 ? -20.679 -1.989 23.474 1.00 95.75 88 PHE A N 1
ATOM 695 C CA . PHE A 1 88 ? -22.107 -1.946 23.796 1.00 95.75 88 PHE A CA 1
ATOM 696 C C . PHE A 1 88 ? -22.494 -3.044 24.793 1.00 95.75 88 PHE A C 1
ATOM 698 O O . PHE A 1 88 ? -23.160 -2.768 25.789 1.00 95.75 88 PHE A O 1
ATOM 705 N N . SER A 1 89 ? -22.023 -4.276 24.577 1.00 96.62 89 SER A N 1
ATOM 706 C CA . SER A 1 89 ? -22.254 -5.375 25.517 1.00 96.62 89 SER A CA 1
ATOM 707 C C . SER A 1 89 ? -21.696 -5.078 26.911 1.00 96.62 89 SER A C 1
ATOM 709 O O . SER A 1 89 ? -22.368 -5.369 27.896 1.00 96.62 89 SER A O 1
ATOM 711 N N . LEU A 1 90 ? -20.511 -4.469 27.019 1.00 97.19 90 LEU A N 1
ATOM 712 C CA . LEU A 1 90 ? -19.909 -4.114 28.306 1.00 97.19 90 LEU A CA 1
ATOM 713 C C . LEU A 1 90 ? -20.750 -3.072 29.050 1.00 97.19 90 LEU A C 1
ATOM 715 O O . LEU A 1 90 ? -21.019 -3.257 30.235 1.00 97.19 90 LEU A O 1
ATOM 719 N N . ILE A 1 91 ? -21.200 -2.017 28.364 1.00 96.62 91 ILE A N 1
ATOM 720 C CA . ILE A 1 91 ? -22.049 -0.973 28.960 1.00 96.62 91 ILE A CA 1
ATOM 721 C C . ILE A 1 91 ? -23.332 -1.591 29.527 1.00 96.62 91 ILE A C 1
ATOM 723 O O . ILE A 1 91 ? -23.656 -1.365 30.691 1.00 96.62 91 ILE A O 1
ATOM 727 N N . VAL A 1 92 ? -24.005 -2.444 28.748 1.00 97.00 92 VAL A N 1
ATOM 728 C CA . VAL A 1 92 ? -25.232 -3.131 29.182 1.00 97.00 92 VAL A CA 1
ATOM 729 C C . VAL A 1 92 ? -24.981 -4.030 30.395 1.00 97.00 92 VAL A C 1
ATOM 731 O O . VAL A 1 92 ? -25.781 -4.046 31.327 1.00 97.00 92 VAL A O 1
ATOM 734 N N . VAL A 1 93 ? -23.867 -4.768 30.422 1.00 97.38 93 VAL A N 1
ATOM 735 C CA . VAL A 1 93 ? -23.510 -5.620 31.569 1.00 97.38 93 VAL A CA 1
ATOM 736 C C . VAL A 1 93 ? -23.272 -4.787 32.832 1.00 97.38 93 VAL A C 1
ATOM 738 O O . VAL A 1 93 ? -23.712 -5.184 33.912 1.00 97.38 93 VAL A O 1
ATOM 741 N N . VAL A 1 94 ? -22.613 -3.631 32.714 1.00 97.06 94 VAL A N 1
ATOM 742 C CA . VAL A 1 94 ? -22.380 -2.720 33.846 1.00 97.06 94 VAL A CA 1
ATOM 743 C C . VAL A 1 94 ? -23.691 -2.131 34.361 1.00 97.06 94 VAL A C 1
ATOM 745 O O . VAL A 1 94 ? -23.915 -2.126 35.571 1.00 97.06 94 VAL A O 1
ATOM 748 N N . GLU A 1 95 ? -24.583 -1.688 33.474 1.00 96.56 95 GLU A N 1
ATOM 749 C CA . GLU A 1 95 ? -25.908 -1.197 33.868 1.00 96.56 95 GLU A CA 1
ATOM 750 C C . GLU A 1 95 ? -26.730 -2.290 34.552 1.00 96.56 95 GLU A C 1
ATOM 752 O O . GLU A 1 95 ? -27.312 -2.059 35.611 1.00 96.56 95 GLU A O 1
ATOM 757 N N . PHE A 1 96 ? -26.726 -3.507 34.007 1.00 95.94 96 PHE A N 1
ATOM 758 C CA . PHE A 1 96 ? -27.405 -4.641 34.622 1.00 95.94 96 PHE A CA 1
ATOM 759 C C . PHE A 1 96 ? -26.871 -4.928 36.032 1.00 95.94 96 PHE A C 1
ATOM 761 O O . PHE A 1 96 ? -27.652 -5.092 36.970 1.00 95.94 96 PHE A O 1
ATOM 768 N N . ALA A 1 97 ? -25.547 -4.928 36.212 1.00 95.81 97 ALA A N 1
ATOM 769 C CA . ALA A 1 97 ? -24.928 -5.103 37.523 1.00 95.81 97 ALA A CA 1
ATOM 770 C C . ALA A 1 97 ? -25.302 -3.975 38.499 1.00 95.81 97 ALA A C 1
ATOM 772 O O . ALA A 1 97 ? -25.550 -4.244 39.675 1.00 95.81 97 ALA A O 1
ATOM 773 N N . TYR A 1 98 ? -25.393 -2.732 38.017 1.00 95.69 98 TYR A N 1
ATOM 774 C CA . TYR A 1 98 ? -25.840 -1.590 38.813 1.00 95.69 98 TYR A CA 1
ATOM 775 C C . TYR A 1 98 ? -27.290 -1.757 39.288 1.00 95.69 98 TYR A C 1
ATOM 777 O O . TYR A 1 98 ? -27.552 -1.632 40.485 1.00 95.69 98 TYR A O 1
ATOM 785 N N . PHE A 1 99 ? -28.217 -2.116 38.392 1.00 95.19 99 PHE A N 1
ATOM 786 C CA . PHE A 1 99 ? -29.619 -2.363 38.749 1.00 95.19 99 PHE A CA 1
ATOM 787 C C . PHE A 1 99 ? -29.768 -3.502 39.756 1.00 95.19 99 PHE A C 1
ATOM 789 O O . PHE A 1 99 ? -30.484 -3.357 40.745 1.00 95.19 99 PHE A O 1
ATOM 796 N N . VAL A 1 100 ? -29.071 -4.622 39.538 1.00 95.06 100 VAL A N 1
ATOM 797 C CA . VAL A 1 100 ? -29.106 -5.763 40.463 1.00 95.06 100 VAL A CA 1
ATOM 798 C C . VAL A 1 100 ? -28.518 -5.381 41.821 1.00 95.06 100 VAL A C 1
ATOM 800 O O . VAL A 1 100 ? -29.101 -5.717 42.849 1.00 95.06 100 VAL A O 1
ATOM 803 N N . GLY A 1 101 ? -27.403 -4.648 41.850 1.00 94.69 101 GLY A N 1
ATOM 804 C CA . GLY A 1 101 ? -26.791 -4.174 43.090 1.00 94.69 101 GLY A CA 1
ATOM 805 C C . GLY A 1 101 ? -27.709 -3.246 43.888 1.00 94.69 101 GLY A C 1
ATOM 806 O O . GLY A 1 101 ? -27.856 -3.426 45.096 1.00 94.69 101 GLY A O 1
ATOM 807 N N . LEU A 1 102 ? -28.369 -2.298 43.216 1.00 92.50 102 LEU A N 1
ATOM 808 C CA . LEU A 1 102 ? -29.328 -1.388 43.844 1.00 92.50 102 LEU A CA 1
ATOM 809 C C . LEU A 1 102 ? -30.547 -2.150 44.385 1.00 92.50 102 LEU A C 1
ATOM 811 O O . LEU A 1 102 ? -30.928 -1.961 45.536 1.00 92.50 102 LEU A O 1
ATOM 815 N N . PHE A 1 103 ? -31.099 -3.068 43.588 1.00 91.31 103 PHE A N 1
ATOM 816 C CA . PHE A 1 103 ? -32.244 -3.896 43.967 1.00 91.31 103 PHE A CA 1
ATOM 817 C C . PHE A 1 103 ? -31.943 -4.781 45.184 1.00 91.31 103 PHE A C 1
ATOM 819 O O . PHE A 1 103 ? -32.733 -4.853 46.121 1.00 91.31 103 PHE A O 1
ATOM 826 N N . VAL A 1 104 ? -30.772 -5.424 45.215 1.00 92.56 104 VAL A N 1
ATOM 827 C CA . VAL A 1 104 ? -30.340 -6.234 46.364 1.00 92.56 104 VAL A CA 1
ATOM 828 C C . VAL A 1 104 ? -30.139 -5.363 47.606 1.00 92.56 104 VAL A C 1
ATOM 830 O O . VAL A 1 104 ? -30.508 -5.776 48.704 1.00 92.56 104 VAL A O 1
ATOM 833 N N . LEU A 1 105 ? -29.595 -4.154 47.453 1.00 89.19 105 LEU A N 1
ATOM 834 C CA . LEU A 1 105 ? -29.399 -3.227 48.566 1.00 89.19 105 LEU A CA 1
ATOM 835 C C . LEU A 1 105 ? -30.729 -2.709 49.130 1.00 89.19 105 LEU A C 1
ATOM 837 O O . LEU A 1 105 ? -30.858 -2.623 50.349 1.00 89.19 105 LEU A O 1
ATOM 841 N N . GLU A 1 106 ? -31.719 -2.419 48.283 1.00 86.38 106 GLU A N 1
ATOM 842 C CA . GLU A 1 106 ? -33.079 -2.073 48.718 1.00 86.38 106 GLU A CA 1
ATOM 843 C C . GLU A 1 106 ? -33.775 -3.242 49.422 1.00 86.38 106 GLU A C 1
ATOM 845 O O . GLU A 1 106 ? -34.399 -3.035 50.456 1.00 86.38 106 GLU A O 1
ATOM 850 N N . LEU A 1 107 ? -33.609 -4.479 48.942 1.00 84.75 107 LEU A N 1
ATOM 851 C CA . LEU A 1 107 ? -34.150 -5.660 49.625 1.00 84.75 107 LEU A CA 1
ATOM 852 C C . LEU A 1 107 ? -33.471 -5.940 50.975 1.00 84.75 107 LEU A C 1
ATOM 854 O O . LEU A 1 107 ? -34.117 -6.435 51.898 1.00 84.75 107 LEU A O 1
ATOM 858 N N . LEU A 1 108 ? -32.178 -5.630 51.109 1.00 83.75 108 LEU A N 1
ATOM 859 C CA . LEU A 1 108 ? -31.442 -5.750 52.373 1.00 83.75 108 LEU A CA 1
ATOM 860 C C . LEU A 1 108 ? -31.779 -4.616 53.354 1.00 83.75 108 LEU A C 1
ATOM 862 O O . LEU A 1 108 ? -31.752 -4.830 54.569 1.00 83.75 108 LEU A O 1
ATOM 866 N N . LYS A 1 109 ? -32.130 -3.422 52.859 1.00 75.62 109 LYS A N 1
ATOM 867 C CA . LYS A 1 109 ? -32.702 -2.334 53.663 1.00 75.62 109 LYS A CA 1
ATOM 868 C C . LYS A 1 109 ? -34.184 -2.636 53.927 1.00 75.62 109 LYS A C 1
ATOM 870 O O . LYS A 1 109 ? -35.077 -2.103 53.283 1.00 75.62 109 LYS A O 1
ATOM 875 N N . GLY A 1 110 ? -34.443 -3.518 54.896 1.00 63.22 110 GLY A N 1
ATOM 876 C CA . GLY A 1 110 ? -35.797 -3.812 55.378 1.00 63.22 110 GLY A CA 1
ATOM 877 C C . GLY A 1 110 ? -36.584 -2.546 55.774 1.00 63.22 110 GLY A C 1
ATOM 878 O O . GLY A 1 110 ? -35.978 -1.496 56.005 1.00 63.22 110 GLY A O 1
ATOM 879 N N . PRO A 1 111 ? -37.928 -2.626 55.861 1.00 53.97 111 PRO A N 1
ATOM 880 C CA . PRO A 1 111 ? -38.793 -1.466 56.059 1.00 53.97 111 PRO A CA 1
ATOM 881 C C . PRO A 1 111 ? -38.374 -0.698 57.313 1.00 53.97 111 PRO A C 1
ATOM 883 O O . PRO A 1 111 ? -38.480 -1.200 58.431 1.00 53.97 111 PRO A O 1
ATOM 886 N N . THR A 1 112 ? -37.885 0.526 57.127 1.00 56.25 112 THR A N 1
ATOM 887 C CA . THR A 1 112 ? -37.655 1.460 58.228 1.00 56.25 112 THR A CA 1
ATOM 888 C C . THR A 1 112 ? -38.994 1.733 58.914 1.00 56.25 112 THR A C 1
ATOM 890 O O . THR A 1 112 ? -39.914 2.197 58.230 1.00 56.25 112 THR A O 1
ATOM 893 N N . PRO A 1 113 ? -39.143 1.484 60.229 1.00 46.03 113 PRO A N 1
ATOM 894 C CA . PRO A 1 113 ? -40.298 1.989 60.946 1.00 46.03 113 PRO A CA 1
ATOM 895 C C . PRO A 1 113 ? -40.296 3.513 60.838 1.00 46.03 113 PRO A C 1
ATOM 897 O O . PRO A 1 113 ? -39.271 4.170 61.028 1.00 46.03 113 PRO A O 1
ATOM 900 N N . THR A 1 114 ? -41.449 4.059 60.462 1.00 49.62 114 THR A N 1
ATOM 901 C CA . THR A 1 114 ? -41.728 5.490 60.453 1.00 49.62 114 THR A CA 1
ATOM 902 C C . THR A 1 114 ? -41.674 6.011 61.885 1.00 49.62 114 THR A C 1
ATOM 904 O O . THR A 1 114 ? -42.701 6.110 62.540 1.00 49.62 114 THR A O 1
ATOM 907 N N . ASP A 1 115 ? -40.487 6.355 62.370 1.00 40.59 115 ASP A N 1
ATOM 908 C CA . ASP A 1 115 ? -40.336 7.227 63.527 1.00 40.59 115 ASP A CA 1
ATOM 909 C C . ASP A 1 115 ? -39.646 8.503 63.070 1.00 40.59 115 ASP A C 1
ATOM 911 O O . ASP A 1 115 ? -38.489 8.523 62.644 1.00 40.59 115 ASP A O 1
ATOM 915 N N . GLY A 1 116 ? -40.427 9.581 63.098 1.00 50.69 116 GLY A N 1
ATOM 916 C CA . GLY A 1 116 ? -40.023 10.898 62.651 1.00 50.69 116 GLY A CA 1
ATOM 917 C C . GLY A 1 116 ? -38.821 11.405 63.430 1.00 50.69 116 GLY A C 1
ATOM 918 O O . GLY A 1 116 ? -38.967 11.909 64.539 1.00 50.69 116 GLY A O 1
ATOM 919 N N . LYS A 1 117 ? -37.646 11.352 62.804 1.00 33.59 117 LYS A N 1
ATOM 920 C CA . LYS A 1 117 ? -36.547 12.285 63.039 1.00 33.59 117 LYS A CA 1
ATOM 921 C C . LYS A 1 117 ? -35.865 12.571 61.712 1.00 33.59 117 LYS A C 1
ATOM 923 O O . LYS A 1 117 ? -35.326 11.678 61.067 1.00 33.59 117 LYS A O 1
ATOM 928 N N . TRP A 1 118 ? -35.912 13.840 61.328 1.00 35.81 118 TRP A N 1
ATOM 929 C CA . TRP A 1 118 ? -35.105 14.417 60.268 1.00 35.81 118 TRP A CA 1
ATOM 930 C C . TRP A 1 118 ? -33.631 14.207 60.625 1.00 35.81 118 TRP A C 1
ATOM 932 O O . TRP A 1 118 ? -33.094 14.891 61.493 1.00 35.81 118 TRP A O 1
ATOM 942 N N . ALA A 1 119 ? -33.001 13.214 60.003 1.00 36.38 119 ALA A N 1
ATOM 943 C CA . ALA A 1 119 ? -31.555 13.153 59.908 1.00 36.38 119 ALA A CA 1
ATOM 944 C C . ALA A 1 119 ? -31.184 13.913 58.636 1.00 36.38 119 ALA A C 1
ATOM 946 O O . ALA A 1 119 ? -31.383 13.427 57.523 1.00 36.38 119 ALA A O 1
ATOM 947 N N . GLU A 1 120 ? -30.718 15.140 58.834 1.00 41.66 120 GLU A N 1
ATOM 948 C CA . GLU A 1 120 ? -30.066 15.958 57.823 1.00 41.66 120 GLU A CA 1
ATOM 949 C C . GLU A 1 120 ? -28.858 15.187 57.274 1.00 41.66 120 GLU A C 1
ATOM 951 O O . GLU A 1 120 ? -27.795 15.111 57.883 1.00 41.66 120 GLU A O 1
ATOM 956 N N . SER A 1 121 ? -29.068 14.524 56.140 1.00 39.38 121 SER A N 1
ATOM 957 C CA . SER A 1 121 ? -28.004 14.035 55.279 1.00 39.38 121 SER A CA 1
ATOM 958 C C . SER A 1 121 ? -27.627 15.202 54.383 1.00 39.38 121 SER A C 1
ATOM 960 O O . SER A 1 121 ? -28.377 15.531 53.465 1.00 39.38 121 SER A O 1
ATOM 962 N N . GLU A 1 122 ? -26.479 15.814 54.653 1.00 42.69 122 GLU A N 1
ATOM 963 C CA . GLU A 1 122 ? -25.837 16.802 53.790 1.00 42.69 122 GLU A CA 1
ATOM 964 C C . GLU A 1 122 ? -25.585 16.182 52.405 1.00 42.69 122 GLU A C 1
ATOM 966 O O . GLU A 1 122 ? -24.577 15.528 52.137 1.00 42.69 122 GLU A O 1
ATOM 971 N N . GLN A 1 123 ? -26.571 16.323 51.521 1.00 42.38 123 GLN A N 1
ATOM 972 C CA . GLN A 1 123 ? -26.467 15.963 50.119 1.00 42.38 123 GLN A CA 1
ATOM 973 C C . GLN A 1 123 ? -25.689 17.084 49.435 1.00 42.38 123 GLN A C 1
ATOM 975 O O . GLN A 1 123 ? -26.220 18.162 49.167 1.00 42.38 123 GLN A O 1
ATOM 980 N N . THR A 1 124 ? -24.410 16.833 49.159 1.00 43.28 124 THR A N 1
ATOM 981 C CA . THR A 1 124 ? -23.661 17.648 48.201 1.00 43.28 124 THR A CA 1
ATOM 982 C C . THR A 1 124 ? -24.435 17.661 46.875 1.00 43.28 124 THR A C 1
ATOM 984 O O . THR A 1 124 ? -24.922 16.610 46.442 1.00 43.28 124 THR A O 1
ATOM 987 N N . PRO A 1 125 ? -24.628 18.828 46.232 1.00 41.94 125 PRO A N 1
ATOM 988 C CA . PRO A 1 125 ? -25.519 18.929 45.089 1.00 41.94 125 PRO A CA 1
ATOM 989 C C . PRO A 1 125 ? -24.840 18.310 43.866 1.00 41.94 125 PRO A C 1
ATOM 991 O O . PRO A 1 125 ? -24.133 18.979 43.116 1.00 41.94 125 PRO A O 1
ATOM 994 N N . ILE A 1 126 ? -25.066 17.017 43.638 1.00 47.31 126 ILE A N 1
ATOM 995 C CA . ILE A 1 126 ? -24.896 16.431 42.311 1.00 47.31 126 ILE A CA 1
ATOM 996 C C . ILE A 1 126 ? -26.066 16.953 41.481 1.00 47.31 126 ILE A C 1
ATOM 998 O O . ILE A 1 126 ? -27.183 16.441 41.535 1.00 47.31 126 ILE A O 1
ATOM 1002 N N . GLN A 1 127 ? -25.803 18.040 40.763 1.00 50.00 127 GLN A N 1
ATOM 1003 C CA . GLN A 1 127 ? -26.708 18.632 39.792 1.00 50.00 127 GLN A CA 1
ATOM 1004 C C . GLN A 1 127 ? -27.086 17.568 38.749 1.00 50.00 127 GLN A C 1
ATOM 1006 O O . GLN A 1 127 ? -26.257 17.156 37.937 1.00 50.00 127 GLN A O 1
ATOM 1011 N N . SER A 1 128 ? -28.336 17.104 38.774 1.00 49.62 128 SER A N 1
ATOM 1012 C CA . SER A 1 128 ? -28.869 16.198 37.760 1.00 49.62 128 SER A CA 1
ATOM 1013 C C . SER A 1 128 ? -29.061 16.964 36.451 1.00 49.62 128 SER A C 1
ATOM 1015 O O . SER A 1 128 ? -29.990 17.748 36.269 1.00 49.62 128 SER A O 1
ATOM 1017 N N . ILE A 1 129 ? -28.154 16.741 35.505 1.00 58.12 129 ILE A N 1
ATOM 1018 C CA . ILE A 1 129 ? -28.327 17.171 34.119 1.00 58.12 129 ILE A CA 1
ATOM 1019 C C . ILE A 1 129 ? -29.265 16.153 33.458 1.00 58.12 129 ILE A C 1
ATOM 1021 O O . ILE A 1 129 ? -28.788 15.179 32.888 1.00 58.12 129 ILE A O 1
ATOM 1025 N N . TYR A 1 130 ? -30.590 16.322 33.544 1.00 57.38 130 TYR A N 1
ATOM 1026 C CA . TYR A 1 130 ? -31.500 15.546 32.687 1.00 57.38 130 TYR A CA 1
ATOM 1027 C C . TYR A 1 130 ? -32.701 16.364 32.176 1.00 57.38 130 TYR A C 1
ATOM 1029 O O . TYR A 1 130 ? -33.640 16.669 32.903 1.00 57.38 130 TYR A O 1
ATOM 1037 N N . TRP A 1 131 ? -32.616 16.697 30.881 1.00 51.28 131 TRP A N 1
ATOM 1038 C CA . TRP A 1 131 ? -33.678 16.773 29.863 1.00 51.28 131 TRP A CA 1
ATOM 1039 C C . TRP A 1 131 ? -34.988 17.536 30.148 1.00 51.28 131 TRP A C 1
ATOM 1041 O O . TRP A 1 131 ? -36.063 17.119 29.720 1.00 51.28 131 TRP A O 1
ATOM 1051 N N . GLY A 1 132 ? -34.904 18.724 30.748 1.00 54.72 132 GLY A N 1
ATOM 1052 C CA . GLY A 1 132 ? -36.026 19.681 30.785 1.00 54.72 132 GLY A CA 1
ATOM 1053 C C . GLY A 1 132 ? -36.307 20.427 29.464 1.00 54.72 132 GLY A C 1
ATOM 1054 O O . GLY A 1 132 ? -37.316 21.114 29.358 1.00 54.72 132 GLY A O 1
ATOM 1055 N N . GLU A 1 133 ? -35.446 20.298 28.450 1.00 56.50 133 GLU A N 1
ATOM 1056 C CA . GLU A 1 133 ? -35.440 21.170 27.254 1.00 56.50 133 GLU A CA 1
ATOM 1057 C C . GLU A 1 133 ? -36.229 20.623 26.040 1.00 56.50 133 GLU A C 1
ATOM 1059 O O . GLU A 1 133 ? -36.319 21.288 25.013 1.00 56.50 133 GLU A O 1
ATOM 1064 N N . LEU A 1 134 ? -36.829 19.426 26.114 1.00 55.88 134 LEU A N 1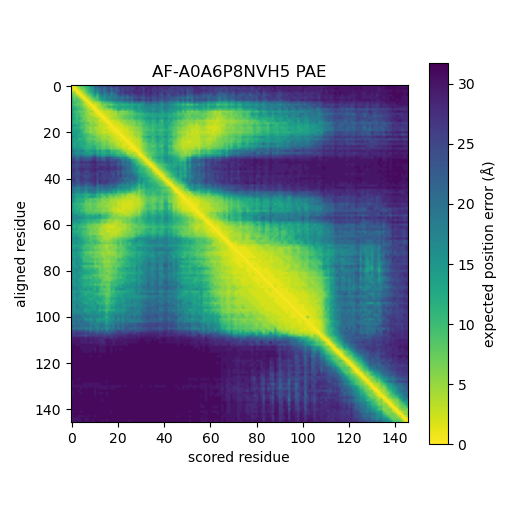
ATOM 1065 C CA . LEU A 1 134 ? -37.509 18.801 24.959 1.00 55.88 134 LEU A CA 1
ATOM 1066 C C . LEU A 1 134 ? -39.007 19.125 24.813 1.00 55.88 134 LEU A C 1
ATOM 1068 O O . LEU A 1 134 ? -39.605 18.746 23.806 1.00 55.88 134 LEU A O 1
ATOM 1072 N N . TYR A 1 135 ? -39.635 19.826 25.761 1.00 52.19 135 TYR A N 1
ATOM 1073 C CA . TYR A 1 135 ? -41.044 20.214 25.632 1.00 52.19 135 TYR A CA 1
ATOM 1074 C C . TYR A 1 135 ? -41.172 21.665 25.164 1.00 52.19 135 TYR A C 1
ATOM 1076 O O . TYR A 1 135 ? -41.009 22.611 25.930 1.00 52.19 135 TYR A O 1
ATOM 1084 N N . SER A 1 136 ? -41.509 21.847 23.885 1.00 45.50 136 SER A N 1
ATOM 1085 C CA . SER A 1 136 ? -41.866 23.151 23.326 1.00 45.50 136 SER A CA 1
ATOM 1086 C C . SER A 1 136 ? -43.137 23.684 23.998 1.00 45.50 136 SER A C 1
ATOM 1088 O O . SER A 1 136 ? -44.222 23.129 23.805 1.00 45.50 136 SER A O 1
ATOM 1090 N N . TYR A 1 137 ? -43.035 24.773 24.763 1.00 50.06 137 TYR A N 1
ATOM 1091 C CA . TYR A 1 137 ? -44.208 25.453 25.310 1.00 50.06 137 TYR A CA 1
ATOM 1092 C C . TYR A 1 137 ? -44.977 26.150 24.177 1.00 50.06 137 TYR A C 1
ATOM 1094 O O . TYR A 1 137 ? -44.539 27.165 23.630 1.00 50.06 137 TYR A O 1
ATOM 1102 N N . ALA A 1 138 ? -46.136 25.596 23.815 1.00 51.56 138 ALA A N 1
ATOM 1103 C CA . ALA A 1 138 ? -47.100 26.254 22.947 1.00 51.56 138 ALA A CA 1
ATOM 1104 C C . ALA A 1 138 ? -47.605 27.532 23.639 1.00 51.56 138 ALA A C 1
ATOM 1106 O O . ALA A 1 138 ? -48.264 27.493 24.677 1.00 51.56 138 ALA A O 1
ATOM 1107 N N . ARG A 1 139 ? -47.263 28.689 23.068 1.00 43.94 139 ARG A N 1
ATOM 1108 C CA . ARG A 1 139 ? -47.664 30.011 23.556 1.00 43.94 139 ARG A CA 1
ATOM 1109 C C . ARG A 1 139 ? -49.166 30.217 23.328 1.00 43.94 139 ARG A C 1
ATOM 1111 O O . ARG A 1 139 ? -49.565 30.693 22.271 1.00 43.94 139 ARG A O 1
ATOM 1118 N N . THR A 1 140 ? -49.996 29.924 24.326 1.00 43.66 140 THR A N 1
ATOM 1119 C CA . THR A 1 140 ? -51.366 30.459 24.380 1.00 43.66 140 THR A CA 1
ATOM 1120 C C . THR A 1 140 ? -51.343 31.842 25.015 1.00 43.66 140 THR A C 1
ATOM 1122 O O . THR A 1 140 ? -51.163 32.006 26.219 1.00 43.66 140 THR A O 1
ATOM 1125 N N . THR A 1 141 ? -51.506 32.855 24.172 1.00 53.94 141 THR A N 1
ATOM 1126 C CA . THR A 1 141 ? -51.801 34.233 24.549 1.00 53.94 141 THR A CA 1
ATOM 1127 C C . THR A 1 141 ? -53.131 34.303 25.301 1.00 53.94 141 THR A C 1
ATOM 1129 O O . THR A 1 141 ? -54.166 33.881 24.790 1.00 53.94 141 THR A O 1
ATOM 1132 N N . LYS A 1 142 ? -53.135 34.909 26.493 1.00 41.66 142 LYS A N 1
ATOM 1133 C CA . LYS A 1 142 ? -54.350 35.504 27.063 1.00 41.66 142 LYS A CA 1
ATOM 1134 C C . LYS A 1 142 ? -54.094 36.974 27.394 1.00 41.66 142 LYS A C 1
ATOM 1136 O O . LYS A 1 142 ? -53.369 37.306 28.325 1.00 41.66 142 LYS A O 1
ATOM 1141 N N . ASN A 1 143 ? -54.683 37.811 26.541 1.00 43.78 143 ASN A N 1
ATOM 1142 C CA . ASN A 1 143 ? -54.968 39.238 26.704 1.00 43.78 143 ASN A CA 1
ATOM 1143 C C . ASN A 1 143 ? -55.506 39.525 28.122 1.00 43.78 143 ASN A C 1
ATOM 1145 O O . ASN A 1 143 ? -56.344 38.775 28.611 1.00 43.78 143 ASN A O 1
ATOM 1149 N N . GLN A 1 144 ? -54.893 40.448 28.868 1.00 49.31 144 GLN A N 1
ATOM 1150 C CA . GLN A 1 144 ? -55.217 41.886 28.938 1.00 49.31 144 GLN A CA 1
ATOM 1151 C C . GLN A 1 144 ? -56.614 42.196 29.504 1.00 49.31 144 GLN A C 1
ATOM 1153 O O . GLN A 1 144 ? -57.605 42.076 28.786 1.00 49.31 144 GLN A O 1
ATOM 1158 N N . ARG A 1 145 ? -56.591 42.762 30.720 1.00 44.44 145 ARG A N 1
ATOM 1159 C CA . ARG A 1 145 ? -57.160 44.065 31.123 1.00 44.44 145 ARG A CA 1
ATOM 1160 C C . ARG A 1 145 ? -58.105 43.996 32.330 1.00 44.44 145 ARG A C 1
ATOM 1162 O O . ARG A 1 145 ? -58.833 43.025 32.499 1.00 44.44 145 ARG A O 1
ATOM 1169 N N . ASP A 1 146 ? -57.944 45.047 33.127 1.00 39.44 146 ASP A N 1
ATOM 1170 C CA . ASP A 1 146 ? -58.587 45.473 34.375 1.00 39.44 146 ASP A CA 1
ATOM 1171 C C . ASP A 1 146 ? -60.101 45.241 34.491 1.00 39.44 146 ASP A C 1
ATOM 1173 O O . ASP A 1 146 ? -60.803 45.312 33.454 1.00 39.44 146 ASP A O 1
#

Solvent-accessible surface area (backbone atoms only — not comparable to full-atom values): 10796 Å² total; per-residue (Å²): 136,75,85,83,71,78,79,77,73,92,77,80,74,84,72,97,78,78,89,84,84,86,84,83,88,84,86,76,86,83,76,86,62,78,78,74,48,78,84,55,85,86,65,90,84,75,90,85,80,90,83,86,88,78,79,93,62,97,76,80,90,84,87,80,93,75,83,91,77,51,74,66,56,55,50,49,57,50,48,55,57,50,48,51,54,53,48,54,54,50,54,53,52,52,53,51,52,50,54,51,52,51,51,52,51,52,67,69,56,60,86,75,77,93,66,96,67,91,73,86,71,87,71,75,84,77,77,80,88,74,84,80,81,81,70,82,80,79,84,77,86,75,84,86,83,136

InterPro domains:
  IPR001873 Epithelial sodium channel [PF00858] (3-99)

Radius of gyration: 46.59 Å; Cα contacts (8 Å, |Δi|>4): 3; chains: 1; bounding box: 103×82×113 Å

Mean predicted aligned error: 18.51 Å

Foldseek 3Di:
DDPPPPPDDPDDDDDQDDDDDDDDDDDDDDDCDPVVCPVPVPDDDDPDDDDDDDDPDDDDDDDHDDDPDDPVNVVVVVCVVVVVVVVVVVVVVVVVVVVVVVVVVVVVPPDDPPDDDDPPDPDDDPPDPDDPPPDDDDDDDDDDDD

Sequence (146 aa):
MDKTNTLYCHNCYPECSHVKYNAKMAMSGLESNQHVAEVLTDVEIKNQSLLTIYFNNFGTIKLKQDVIYRWYEIMGEASGICGIFVGFSLIVVVEFAYFVGLFVLELLKGPTPTDGKWAESEQTPIQSIYWGELYSYARTTKNQRD

pLDDT: mean 74.19, std 19.99, range [33.59, 97.38]